Protein AF-A0A4W5M237-F1 (afdb_monomer_lite)

InterPro domains:
  IPR003287 GPCR, family 2, calcitonin receptor family [PR01350] (12-26)
  IPR00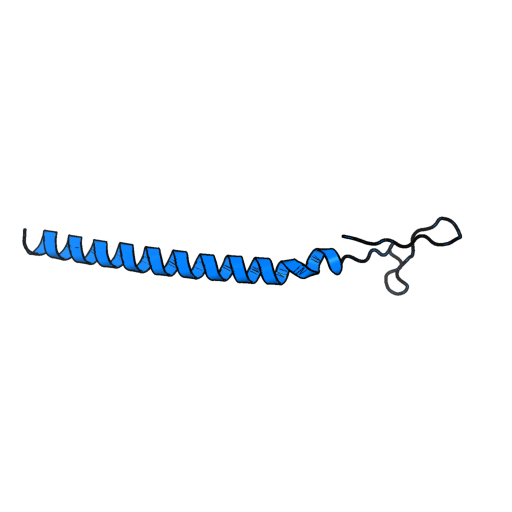3287 GPCR, family 2, calcitonin receptor family [PR01350] (29-49)
  IPR036445 GPCR family 2, extracellular hormone receptor domain superfamily [G3DSA:4.10.1240.10] (1-34)
  IPR036445 GPCR family 2, extracellular hormone receptor domain superfamily [SSF111418] (1-50)

Foldseek 3Di:
DKDWDADPVRHTDADPPPRHRDIDCCVVCVCVVVVVVVVVVVVVVVVVVVVVVVVVVVVVVVVVVVVD

Radius of gyration: 27.04 Å; chains: 1; bounding box: 53×20×72 Å

Structure (mmCIF, N/CA/C/O backbone):
data_AF-A0A4W5M237-F1
#
_entry.id   AF-A0A4W5M237-F1
#
loop_
_atom_site.group_PDB
_atom_site.id
_atom_site.type_symbol
_atom_site.label_atom_id
_atom_site.label_alt_id
_atom_site.label_comp_id
_atom_site.label_asym_id
_atom_site.label_entity_id
_atom_site.label_seq_id
_atom_site.pdbx_PDB_ins_code
_atom_site.Cartn_x
_atom_site.Cartn_y
_atom_site.Cartn_z
_atom_site.occupancy
_atom_site.B_iso_or_equiv
_atom_site.auth_seq_id
_atom_site.auth_comp_id
_atom_site.auth_asym_id
_atom_site.auth_atom_id
_atom_site.pdbx_PDB_model_num
ATOM 1 N N . MET A 1 1 ? 5.072 -6.509 -17.916 1.00 77.88 1 MET A N 1
ATOM 2 C CA . MET A 1 1 ? 5.763 -7.413 -18.865 1.00 77.88 1 MET A CA 1
ATOM 3 C C . MET A 1 1 ? 7.245 -7.089 -18.865 1.00 77.88 1 MET A C 1
ATOM 5 O O . MET A 1 1 ? 7.570 -5.909 -18.800 1.00 77.88 1 MET A O 1
ATOM 9 N N . ALA A 1 2 ? 8.113 -8.095 -18.908 1.00 86.38 2 ALA A N 1
ATOM 10 C CA . ALA A 1 2 ? 9.555 -7.888 -19.012 1.00 86.38 2 ALA A CA 1
ATOM 11 C C . ALA A 1 2 ? 9.989 -8.076 -20.470 1.00 86.38 2 ALA A C 1
ATOM 13 O O . ALA A 1 2 ? 9.469 -8.960 -21.147 1.00 86.38 2 ALA A O 1
ATOM 14 N N . SER A 1 3 ? 10.917 -7.253 -20.955 1.00 87.75 3 SER A N 1
ATOM 15 C CA . SER A 1 3 ? 11.437 -7.354 -22.325 1.00 87.75 3 SER A CA 1
ATOM 16 C C . SER A 1 3 ? 12.941 -7.597 -22.319 1.00 87.75 3 SER A C 1
ATOM 18 O O . SER A 1 3 ? 13.695 -6.896 -21.642 1.00 87.75 3 SER A O 1
ATOM 20 N N . LYS A 1 4 ? 13.367 -8.603 -23.085 1.00 88.94 4 LYS A N 1
ATOM 21 C CA . LYS A 1 4 ? 14.759 -9.029 -23.226 1.00 88.94 4 LYS A CA 1
ATOM 22 C C . LYS A 1 4 ? 15.151 -8.948 -24.698 1.00 88.94 4 LYS A C 1
ATOM 24 O O . LYS A 1 4 ? 14.357 -9.326 -25.553 1.00 88.94 4 LYS A O 1
ATOM 29 N N . VAL A 1 5 ? 16.347 -8.439 -24.981 1.00 88.69 5 VAL A N 1
ATOM 30 C CA . VAL A 1 5 ? 16.833 -8.233 -26.352 1.00 88.69 5 VAL A CA 1
ATOM 31 C C . VAL A 1 5 ? 17.862 -9.310 -26.683 1.00 88.69 5 VAL A C 1
ATOM 33 O O . VAL A 1 5 ? 18.790 -9.536 -25.901 1.00 88.69 5 VAL A O 1
ATOM 36 N N . CYS A 1 6 ? 17.675 -9.983 -27.818 1.00 88.62 6 CYS A N 1
ATOM 37 C CA . CYS A 1 6 ? 18.633 -10.932 -28.380 1.00 88.62 6 CYS A CA 1
ATOM 38 C C . CYS A 1 6 ? 19.445 -10.235 -29.479 1.00 88.62 6 CYS A C 1
ATOM 40 O O . CYS A 1 6 ? 18.877 -9.502 -30.286 1.00 88.62 6 CYS A O 1
ATOM 42 N N . SER A 1 7 ? 20.759 -10.441 -29.476 1.00 84.12 7 SER A N 1
ATOM 43 C CA . SER A 1 7 ? 21.677 -9.960 -30.509 1.00 84.12 7 SER A CA 1
ATOM 44 C C . SER A 1 7 ? 21.647 -10.883 -31.731 1.00 84.12 7 SER A C 1
ATOM 46 O O . SER A 1 7 ? 21.323 -12.064 -31.610 1.00 84.12 7 SER A O 1
ATOM 48 N N . GLU A 1 8 ? 22.048 -10.378 -32.898 1.00 87.50 8 GLU A N 1
ATOM 49 C CA . GLU A 1 8 ? 22.096 -11.143 -34.157 1.00 87.50 8 GLU A CA 1
ATOM 50 C C . GLU A 1 8 ? 23.025 -12.367 -34.085 1.00 87.50 8 GLU A C 1
ATOM 52 O O . GLU A 1 8 ? 22.827 -13.348 -34.794 1.00 87.50 8 GLU A O 1
ATOM 57 N N . THR A 1 9 ? 23.996 -12.358 -33.167 1.00 87.06 9 THR A N 1
ATOM 58 C CA . THR A 1 9 ? 24.895 -13.492 -32.899 1.00 87.06 9 THR A CA 1
ATOM 59 C C . THR A 1 9 ? 24.266 -14.597 -32.0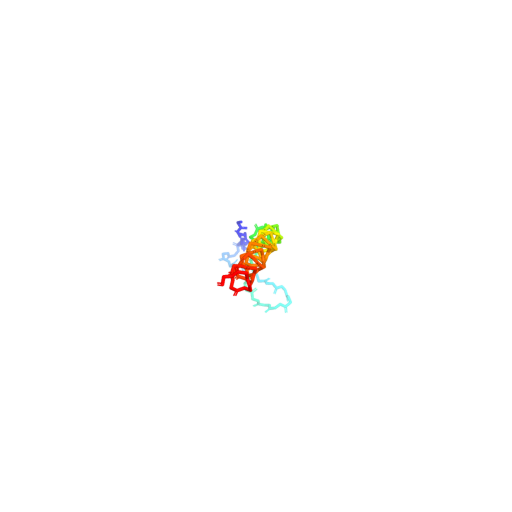37 1.00 87.06 9 THR A C 1
ATOM 61 O O . THR A 1 9 ? 24.949 -15.556 -31.687 1.00 87.06 9 THR A O 1
ATOM 64 N N . GLY A 1 10 ? 22.989 -14.469 -31.655 1.00 86.31 10 GLY A N 1
ATOM 65 C CA . GLY A 1 10 ? 22.267 -15.435 -30.815 1.00 86.31 10 GLY A CA 1
ATOM 66 C C . GLY A 1 10 ? 22.514 -15.284 -29.310 1.00 86.31 10 GLY A C 1
ATOM 67 O O . GLY A 1 10 ? 22.042 -16.099 -28.519 1.00 86.31 10 GLY A O 1
ATOM 68 N N . ASN A 1 11 ? 23.238 -14.240 -28.896 1.00 87.38 11 ASN A N 1
ATOM 69 C CA . ASN A 1 11 ? 23.537 -13.963 -27.493 1.00 87.38 11 ASN A CA 1
ATOM 70 C C . ASN A 1 11 ? 22.584 -12.920 -26.901 1.00 87.38 11 ASN A C 1
ATOM 72 O O . ASN A 1 11 ? 22.143 -11.990 -27.577 1.00 87.38 11 ASN A O 1
ATOM 76 N N . TRP A 1 12 ? 22.296 -13.031 -25.604 1.00 89.00 12 TRP A N 1
ATOM 77 C CA . TRP A 1 12 ? 21.518 -12.016 -24.893 1.00 89.00 12 TRP A CA 1
ATOM 78 C C . TRP A 1 12 ? 22.288 -10.702 -24.784 1.00 89.00 12 TRP A C 1
ATOM 80 O O . TRP A 1 12 ? 23.489 -10.711 -24.516 1.00 89.00 12 TRP A O 1
ATOM 90 N N . PHE A 1 13 ? 21.584 -9.575 -24.924 1.00 88.31 13 PHE A N 1
ATOM 91 C CA . PHE A 1 13 ? 22.189 -8.261 -24.730 1.00 88.31 13 PHE A CA 1
ATOM 92 C C . PHE A 1 13 ? 22.802 -8.157 -23.327 1.00 88.31 13 PHE A C 1
ATOM 94 O O . PHE A 1 13 ? 22.128 -8.400 -22.319 1.00 88.31 13 PHE A O 1
ATOM 101 N N . LEU A 1 14 ? 24.086 -7.811 -23.275 1.00 89.44 14 LEU A N 1
ATOM 102 C CA . LEU A 1 14 ? 24.835 -7.573 -22.047 1.00 89.44 14 LEU A CA 1
ATOM 103 C C . LEU A 1 14 ? 24.844 -6.074 -21.757 1.00 89.44 14 LEU A C 1
ATOM 105 O O . LEU A 1 14 ? 25.066 -5.259 -22.649 1.00 89.44 14 LEU A O 1
ATOM 109 N N . HIS A 1 15 ? 24.586 -5.703 -20.507 1.00 86.62 15 HIS A N 1
ATOM 110 C CA . HIS A 1 15 ? 24.630 -4.307 -20.100 1.00 86.62 15 HIS A CA 1
ATOM 111 C C . HIS A 1 15 ? 26.089 -3.812 -20.107 1.00 86.62 15 HIS A C 1
ATOM 113 O O . HIS A 1 15 ? 26.919 -4.449 -19.454 1.00 86.62 15 HIS A O 1
ATOM 119 N N . PRO A 1 16 ? 26.413 -2.697 -20.791 1.00 85.75 16 PRO A N 1
ATOM 120 C CA . PRO A 1 16 ? 27.796 -2.259 -21.004 1.00 85.75 16 PRO A CA 1
ATOM 121 C C . PRO A 1 16 ? 28.564 -1.981 -19.707 1.00 85.75 16 PRO A C 1
ATOM 123 O O . PRO A 1 16 ? 29.765 -2.207 -19.654 1.00 85.75 16 PRO A O 1
ATOM 126 N N . GLU A 1 17 ? 27.875 -1.549 -18.651 1.00 86.38 17 GLU A N 1
ATOM 127 C CA . GLU A 1 17 ? 28.516 -1.179 -17.382 1.00 86.38 17 GLU A CA 1
ATOM 128 C C . GLU A 1 17 ? 28.679 -2.362 -16.419 1.00 86.38 17 GLU A C 1
ATOM 130 O O . GLU A 1 17 ? 29.631 -2.418 -15.647 1.00 86.38 17 GLU A O 1
ATOM 135 N N . SER A 1 18 ? 27.752 -3.327 -16.438 1.00 85.94 18 SER A N 1
ATOM 136 C CA . SER A 1 18 ? 27.739 -4.435 -15.469 1.00 85.94 18 SER A CA 1
ATOM 137 C C . SER A 1 18 ? 28.155 -5.779 -16.055 1.00 85.94 18 SER A C 1
ATOM 139 O O . SER A 1 18 ? 28.298 -6.743 -15.303 1.00 85.94 18 SER A O 1
ATOM 141 N N . ASN A 1 19 ? 28.321 -5.858 -17.380 1.00 85.56 19 ASN A N 1
ATOM 142 C CA . ASN A 1 19 ? 28.664 -7.061 -18.140 1.00 85.56 19 ASN A CA 1
ATOM 143 C C . ASN A 1 19 ? 27.770 -8.277 -1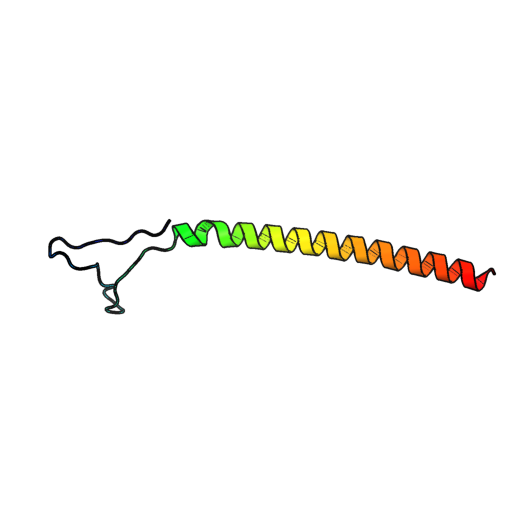7.810 1.00 85.56 19 ASN A C 1
ATOM 145 O O . ASN A 1 19 ? 28.174 -9.435 -17.895 1.00 85.56 19 ASN A O 1
ATOM 149 N N . ARG A 1 20 ? 26.532 -8.007 -17.381 1.00 86.25 20 ARG A N 1
ATOM 150 C CA . ARG A 1 20 ? 25.498 -9.001 -17.077 1.00 86.25 20 ARG A CA 1
ATOM 151 C C . ARG A 1 20 ? 24.419 -8.942 -18.143 1.00 86.25 20 ARG A C 1
ATOM 153 O O . ARG A 1 20 ? 24.155 -7.882 -18.709 1.00 86.25 20 ARG A O 1
ATOM 160 N N . THR A 1 21 ? 23.748 -10.066 -18.383 1.00 88.94 21 THR A N 1
ATOM 161 C CA . THR A 1 21 ? 22.594 -10.105 -19.287 1.00 88.94 21 THR A CA 1
ATOM 162 C C . THR A 1 21 ? 21.522 -9.131 -18.810 1.00 88.94 21 THR A C 1
ATOM 164 O O . THR A 1 21 ? 21.083 -9.192 -17.660 1.00 88.94 21 THR A O 1
ATOM 167 N N . TRP A 1 22 ? 21.091 -8.249 -19.697 1.00 87.94 22 TRP A N 1
ATOM 168 C CA . TRP A 1 22 ? 20.145 -7.193 -19.388 1.00 87.94 22 TRP A CA 1
ATOM 169 C C . TRP A 1 22 ? 18.704 -7.634 -19.649 1.00 87.94 22 TRP A C 1
ATOM 171 O O . TRP A 1 22 ? 18.414 -8.433 -20.541 1.00 87.94 22 TRP A O 1
ATOM 181 N N . THR A 1 23 ? 17.767 -7.111 -18.863 1.00 89.38 23 THR A N 1
ATOM 182 C CA . THR A 1 23 ? 16.324 -7.286 -19.066 1.00 89.38 23 THR A CA 1
ATOM 183 C C . THR A 1 23 ? 15.602 -6.040 -18.560 1.00 89.38 23 THR A C 1
ATOM 185 O O . THR A 1 23 ? 15.890 -5.556 -17.466 1.00 89.38 23 THR A O 1
ATOM 188 N N . ASN A 1 24 ? 14.661 -5.509 -19.345 1.00 87.06 24 ASN A N 1
ATOM 189 C CA . ASN A 1 24 ? 13.863 -4.349 -18.959 1.00 87.06 24 ASN A CA 1
ATOM 190 C C . ASN A 1 24 ? 12.671 -4.787 -18.102 1.00 87.06 24 ASN A C 1
ATOM 192 O O . ASN A 1 24 ? 11.740 -5.421 -18.603 1.00 87.06 24 ASN A O 1
ATOM 196 N N . TYR A 1 25 ? 12.693 -4.403 -16.827 1.00 87.31 25 TYR A N 1
ATOM 197 C CA . TYR A 1 25 ? 11.614 -4.661 -15.871 1.00 87.31 25 TYR A CA 1
ATOM 198 C C . TYR A 1 25 ? 10.760 -3.423 -15.563 1.00 87.31 25 TYR A C 1
ATOM 200 O O . TYR A 1 25 ? 9.864 -3.503 -14.725 1.00 87.31 25 TYR A O 1
ATOM 208 N N . THR A 1 26 ? 10.967 -2.290 -16.240 1.00 85.12 26 THR A N 1
ATOM 209 C CA . THR A 1 26 ? 10.273 -1.024 -15.939 1.00 85.12 26 THR A CA 1
ATOM 210 C C . THR A 1 26 ? 8.752 -1.164 -16.036 1.00 85.12 26 THR A C 1
ATOM 212 O O . THR A 1 26 ? 8.013 -0.660 -15.197 1.00 85.12 26 THR A O 1
ATOM 215 N N . LYS A 1 27 ? 8.256 -1.932 -17.013 1.00 81.88 27 LYS A N 1
ATOM 216 C CA . LYS A 1 27 ? 6.817 -2.217 -17.155 1.00 81.88 27 LYS A CA 1
ATOM 217 C C . LYS A 1 27 ? 6.279 -3.210 -16.118 1.00 81.88 27 LYS A C 1
ATOM 219 O O . LYS A 1 27 ? 5.067 -3.357 -16.006 1.00 81.88 27 LYS A O 1
ATOM 224 N N . CYS A 1 28 ? 7.137 -3.933 -15.401 1.00 83.81 28 CYS A N 1
ATOM 225 C CA . CYS A 1 28 ? 6.724 -4.804 -14.297 1.00 83.81 28 CYS A CA 1
ATOM 226 C C . CYS A 1 28 ? 6.542 -4.015 -12.997 1.00 83.81 28 CYS A C 1
ATOM 228 O O . CYS A 1 28 ? 5.664 -4.345 -12.209 1.00 83.81 28 CYS A O 1
ATOM 230 N N . THR A 1 29 ? 7.328 -2.959 -12.789 1.00 84.38 29 THR A N 1
ATOM 231 C CA . THR A 1 29 ? 7.247 -2.115 -11.590 1.00 84.38 29 THR A CA 1
ATOM 232 C C . THR A 1 29 ? 6.338 -0.897 -11.757 1.00 84.38 29 THR A C 1
ATOM 234 O O . THR A 1 29 ? 6.055 -0.217 -10.780 1.00 84.38 29 THR A O 1
ATOM 237 N N . ALA A 1 30 ? 5.824 -0.629 -12.961 1.00 82.69 30 ALA A N 1
ATOM 238 C CA . ALA A 1 30 ? 5.025 0.566 -13.255 1.00 82.69 30 ALA A CA 1
ATOM 239 C C . ALA A 1 30 ? 3.792 0.759 -12.346 1.00 82.69 30 ALA A C 1
ATOM 241 O O . ALA A 1 30 ? 3.434 1.891 -12.036 1.00 82.69 30 ALA A O 1
ATOM 242 N N . TYR A 1 31 ? 3.161 -0.328 -11.894 1.00 81.12 31 TYR A N 1
ATOM 243 C CA . TYR A 1 31 ? 1.932 -0.278 -11.088 1.00 81.12 31 TYR A CA 1
ATOM 244 C C . TYR A 1 31 ? 2.147 -0.597 -9.603 1.00 81.12 31 TYR A C 1
ATOM 246 O O . TYR A 1 31 ? 1.200 -0.550 -8.818 1.00 81.12 31 TYR A O 1
ATOM 254 N N . THR A 1 32 ? 3.375 -0.919 -9.187 1.00 82.75 32 THR A N 1
ATOM 255 C CA . THR A 1 32 ? 3.648 -1.303 -7.792 1.00 82.75 32 THR A CA 1
ATOM 256 C C . THR A 1 32 ? 3.485 -0.121 -6.840 1.00 82.75 32 THR A C 1
ATOM 258 O O . THR A 1 32 ? 3.019 -0.299 -5.716 1.00 82.75 32 THR A O 1
ATOM 261 N N . SER A 1 33 ? 3.799 1.094 -7.296 1.00 81.94 33 SER A N 1
ATOM 262 C CA . SER A 1 33 ? 3.573 2.332 -6.544 1.00 81.94 33 SER A CA 1
ATOM 263 C C . SER A 1 33 ? 2.084 2.586 -6.307 1.00 81.94 33 SER A C 1
ATOM 265 O O . SER A 1 33 ? 1.687 2.840 -5.173 1.00 81.94 33 SER A O 1
ATOM 267 N N . ALA A 1 34 ? 1.255 2.443 -7.345 1.00 81.81 34 ALA A N 1
ATOM 268 C CA . ALA A 1 34 ? -0.193 2.604 -7.247 1.00 81.81 34 ALA A CA 1
ATOM 269 C C . ALA A 1 34 ? -0.807 1.581 -6.278 1.00 81.81 34 ALA A C 1
ATOM 271 O O . ALA A 1 34 ? -1.531 1.964 -5.361 1.00 81.81 34 ALA A O 1
ATOM 272 N N . GLY A 1 35 ? -0.432 0.301 -6.405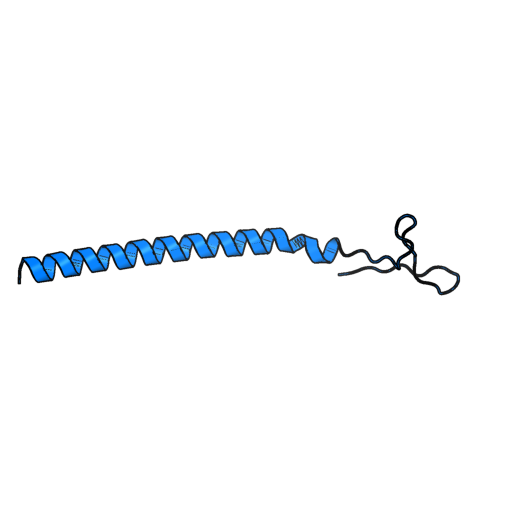 1.00 85.06 35 GLY A N 1
ATOM 273 C CA . GLY A 1 35 ? -0.880 -0.746 -5.482 1.00 85.06 35 GLY A CA 1
ATOM 274 C C . GLY A 1 35 ? -0.477 -0.473 -4.028 1.00 85.06 35 GLY A C 1
ATOM 275 O O . GLY A 1 35 ? -1.282 -0.662 -3.116 1.00 85.06 35 GLY A O 1
ATOM 276 N N . ARG A 1 36 ? 0.736 0.049 -3.801 1.00 88.31 36 ARG A N 1
ATOM 277 C CA . ARG A 1 36 ? 1.213 0.435 -2.465 1.00 88.31 36 ARG A CA 1
ATOM 278 C C . ARG A 1 36 ? 0.396 1.579 -1.863 1.00 88.31 36 ARG A C 1
ATOM 280 O O . ARG A 1 36 ? 0.068 1.514 -0.682 1.00 88.31 36 ARG A O 1
ATOM 287 N N . VAL A 1 37 ? 0.065 2.607 -2.646 1.00 90.31 37 VAL A N 1
ATOM 288 C CA . VAL A 1 37 ? -0.752 3.739 -2.173 1.00 90.31 37 VAL A CA 1
ATOM 289 C C . VAL A 1 37 ? -2.154 3.265 -1.787 1.00 90.31 37 VAL A C 1
ATOM 291 O O . VAL A 1 37 ? -2.631 3.593 -0.704 1.00 90.31 37 VAL A O 1
ATOM 294 N N . THR A 1 38 ? -2.791 2.432 -2.614 1.00 92.25 38 THR A N 1
ATOM 295 C CA . THR A 1 38 ? -4.115 1.875 -2.302 1.00 92.25 38 THR A CA 1
ATOM 296 C C . THR A 1 38 ? -4.092 1.018 -1.036 1.00 92.25 38 THR A C 1
ATOM 298 O O . THR A 1 38 ? -4.958 1.184 -0.178 1.00 92.25 38 THR A O 1
ATOM 301 N N . ALA A 1 39 ? -3.089 0.148 -0.881 1.00 93.38 39 ALA A N 1
ATOM 302 C CA . ALA A 1 39 ? -2.940 -0.682 0.313 1.00 93.38 39 ALA A CA 1
ATOM 303 C C . ALA A 1 39 ? -2.774 0.164 1.588 1.00 93.38 39 ALA A C 1
ATOM 305 O O . ALA A 1 39 ? -3.425 -0.108 2.595 1.00 93.38 39 ALA A O 1
ATOM 306 N N . MET A 1 40 ? -1.958 1.223 1.530 1.00 93.81 40 MET A N 1
ATOM 307 C CA . MET A 1 40 ? -1.777 2.144 2.655 1.00 93.81 40 MET A CA 1
ATOM 308 C C . MET A 1 40 ? -3.071 2.888 3.000 1.00 93.81 40 MET A C 1
ATOM 310 O O . MET A 1 40 ? -3.443 2.950 4.168 1.00 93.81 40 MET A O 1
ATOM 314 N N . ASN A 1 41 ? -3.794 3.405 2.005 1.00 94.25 41 ASN A N 1
ATOM 315 C CA . ASN A 1 41 ? -5.054 4.112 2.241 1.00 94.25 41 ASN A CA 1
ATOM 316 C C . ASN A 1 41 ? -6.099 3.210 2.912 1.00 94.25 41 ASN A C 1
ATOM 31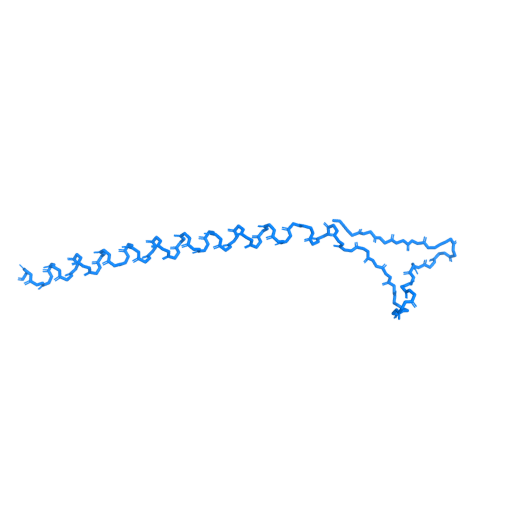8 O O . ASN A 1 41 ? -6.730 3.620 3.886 1.00 94.25 41 ASN A O 1
ATOM 322 N N . LEU A 1 42 ? -6.255 1.972 2.430 1.00 95.31 42 LEU A N 1
ATOM 323 C CA . LEU A 1 42 ? -7.154 0.991 3.045 1.00 95.31 42 LEU A CA 1
ATOM 324 C C . LEU A 1 42 ? -6.744 0.679 4.487 1.00 95.31 42 LEU A C 1
ATOM 326 O O . LEU A 1 42 ? -7.598 0.639 5.369 1.00 95.31 42 LEU A O 1
ATOM 330 N N . TYR A 1 43 ? -5.445 0.517 4.740 1.00 97.25 43 TYR A N 1
ATOM 331 C CA . TYR A 1 43 ? -4.925 0.289 6.085 1.00 97.25 43 TYR A CA 1
ATOM 332 C C . TYR A 1 43 ? -5.281 1.435 7.048 1.00 97.25 43 TYR A C 1
ATOM 334 O O . TYR A 1 43 ? -5.773 1.176 8.146 1.00 97.25 43 TYR A O 1
ATOM 342 N N . TYR A 1 44 ? -5.116 2.696 6.632 1.00 96.94 44 TYR A N 1
ATOM 343 C CA . TYR A 1 44 ? -5.499 3.850 7.456 1.00 96.94 44 TYR A CA 1
ATOM 344 C C . TYR A 1 44 ? -7.002 3.893 7.758 1.00 96.94 44 TYR A C 1
ATOM 346 O O . TYR A 1 44 ? -7.383 4.150 8.900 1.00 96.94 44 TYR A O 1
ATOM 354 N N . LEU A 1 45 ? -7.854 3.607 6.768 1.00 97.31 45 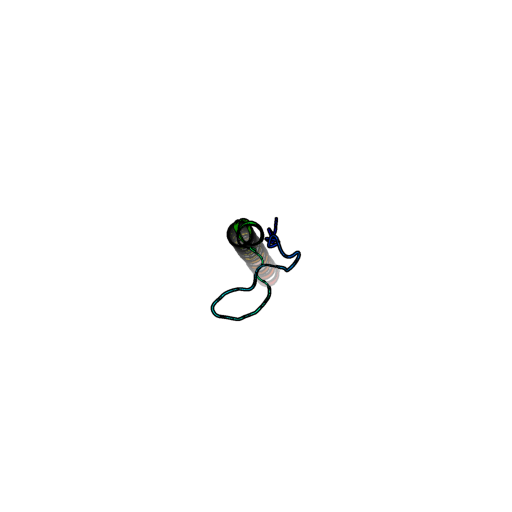LEU A N 1
ATOM 355 C CA . LEU A 1 45 ? -9.309 3.569 6.958 1.00 97.31 45 LEU A CA 1
ATOM 356 C C . LEU A 1 45 ? -9.719 2.496 7.974 1.00 97.31 45 LEU A C 1
ATOM 358 O O . LEU A 1 45 ? -10.513 2.770 8.874 1.00 97.31 45 LEU A O 1
ATOM 362 N N . VAL A 1 46 ? -9.144 1.296 7.860 1.00 97.62 46 VAL A N 1
ATOM 363 C CA . VAL A 1 46 ? -9.392 0.174 8.777 1.00 97.62 46 VAL A CA 1
ATOM 364 C C . VAL A 1 46 ? -8.933 0.521 10.193 1.00 97.62 46 VAL A C 1
ATOM 366 O O . VAL A 1 46 ? -9.684 0.327 11.149 1.00 97.62 46 VAL A O 1
ATOM 369 N N . LEU A 1 47 ? -7.732 1.086 10.337 1.00 97.31 47 LEU A N 1
ATOM 370 C CA . LEU A 1 47 ? -7.170 1.447 11.636 1.00 97.31 47 LEU A CA 1
ATOM 371 C C . LEU A 1 47 ? -8.016 2.505 12.360 1.00 97.31 47 LEU A C 1
ATOM 373 O O . LEU A 1 47 ? -8.323 2.341 13.540 1.00 97.31 47 LEU A O 1
ATOM 377 N N . ILE A 1 48 ? -8.426 3.565 11.655 1.00 97.94 48 ILE A N 1
ATOM 378 C CA . ILE A 1 48 ? -9.271 4.628 12.222 1.00 97.94 48 ILE A CA 1
ATOM 379 C C . ILE A 1 48 ? -10.656 4.077 12.577 1.00 97.94 48 ILE A C 1
ATOM 381 O O . ILE A 1 48 ? -11.152 4.344 13.671 1.00 97.94 48 ILE A O 1
ATOM 385 N N . GLY A 1 49 ? -11.261 3.281 11.690 1.00 97.56 49 GLY A N 1
ATOM 386 C CA . GLY A 1 49 ? -12.576 2.682 11.916 1.00 97.56 49 GLY A CA 1
ATOM 387 C C . GLY A 1 49 ? -12.602 1.803 13.166 1.00 97.56 49 GLY A C 1
ATOM 388 O O . GLY A 1 49 ? -13.408 2.033 14.068 1.00 97.56 49 GLY A O 1
ATOM 389 N N . HIS A 1 50 ? -11.668 0.855 13.274 1.00 97.56 50 HIS A N 1
ATOM 390 C CA . HIS A 1 50 ? -11.570 0.005 14.461 1.00 97.56 50 HIS A CA 1
ATOM 391 C C . HIS A 1 50 ? -11.189 0.787 15.718 1.00 97.56 50 HIS A C 1
ATOM 393 O O . HIS A 1 50 ? -11.720 0.491 16.788 1.00 97.56 50 HIS A O 1
ATOM 399 N N . GLY A 1 51 ? -10.328 1.802 15.596 1.00 97.75 51 GLY A N 1
ATOM 400 C CA . GLY A 1 51 ? -9.992 2.696 16.700 1.00 97.75 51 GLY A CA 1
ATOM 401 C C . GLY A 1 51 ? -11.231 3.379 17.280 1.00 97.75 51 GLY A C 1
ATOM 402 O O . GLY A 1 51 ? -11.462 3.296 18.482 1.00 97.75 51 GLY A O 1
ATOM 403 N N . LEU A 1 52 ? -12.067 3.987 16.432 1.00 97.81 52 LEU A N 1
ATOM 404 C CA . LEU A 1 52 ? -13.309 4.651 16.847 1.00 97.81 52 LEU A CA 1
ATOM 405 C C . LEU A 1 52 ? -14.346 3.671 17.415 1.00 97.81 52 LEU A C 1
ATOM 407 O O . LEU A 1 52 ? -15.012 3.975 18.404 1.00 97.81 52 LEU A O 1
ATOM 411 N N . SER A 1 53 ? -14.484 2.482 16.823 1.00 98.25 53 SER A N 1
ATOM 412 C CA . SER A 1 53 ? -15.407 1.466 17.339 1.00 98.25 53 SER A CA 1
ATOM 413 C C . SER A 1 53 ? -14.990 0.977 18.724 1.00 98.25 53 SER A C 1
ATOM 415 O O . SER A 1 53 ? -15.812 0.972 19.640 1.00 98.25 53 SER A O 1
ATOM 417 N N . LEU A 1 54 ? -13.715 0.620 18.907 1.00 98.06 54 LEU A N 1
ATOM 418 C CA . LEU A 1 54 ? -13.207 0.155 20.196 1.00 98.06 54 LEU A CA 1
ATOM 419 C C . LEU A 1 54 ? -13.310 1.244 21.262 1.00 98.06 54 LEU A C 1
ATOM 421 O O . LEU A 1 54 ? -13.779 0.957 22.360 1.00 98.06 54 LEU A O 1
ATOM 425 N N . THR A 1 55 ? -12.937 2.490 20.952 1.00 97.88 55 THR A N 1
ATOM 426 C CA . THR A 1 55 ? -13.055 3.588 21.924 1.00 97.88 55 THR A CA 1
ATOM 427 C C . THR A 1 55 ? -14.503 3.802 22.342 1.00 97.88 55 THR A C 1
ATOM 429 O O . THR A 1 55 ? -14.773 3.854 23.540 1.00 97.88 55 THR A O 1
ATOM 432 N N . SER A 1 56 ? -15.447 3.839 21.396 1.00 97.56 56 SER A N 1
ATOM 433 C CA . SER A 1 56 ? -16.872 3.974 21.721 1.00 97.56 56 SER A CA 1
ATOM 434 C C . SER A 1 56 ? -17.369 2.845 22.631 1.00 97.56 56 SER A C 1
ATOM 436 O O . SER A 1 56 ? -18.029 3.116 23.632 1.00 97.56 56 SER A O 1
ATOM 438 N N . LEU A 1 57 ? -16.965 1.600 22.355 1.00 96.94 57 LEU A N 1
ATOM 439 C CA . LEU A 1 57 ? -17.318 0.434 23.159 1.00 96.94 57 LEU A CA 1
ATOM 440 C C . LEU A 1 57 ? -16.763 0.534 24.584 1.00 96.94 57 LEU A C 1
ATOM 442 O O . LEU A 1 57 ? -17.484 0.260 25.543 1.00 96.94 57 LEU A O 1
ATOM 446 N N . PHE A 1 58 ? -15.505 0.955 24.737 1.00 97.25 58 PHE A N 1
ATOM 447 C CA . PHE A 1 58 ? -14.900 1.170 26.051 1.00 97.25 58 PHE A CA 1
ATOM 448 C C . PHE A 1 58 ? -15.646 2.235 26.856 1.00 97.25 58 PHE A C 1
ATOM 450 O O . PHE A 1 58 ? -15.914 2.017 28.036 1.00 97.25 58 PHE A O 1
ATOM 457 N N . PHE A 1 59 ? -16.036 3.350 26.231 1.00 97.12 59 PHE A N 1
ATOM 458 C CA . PHE A 1 59 ? -16.844 4.370 26.902 1.00 97.12 59 PHE A CA 1
ATOM 459 C C . PHE A 1 59 ? -18.222 3.835 27.306 1.00 97.12 59 PHE A C 1
ATOM 461 O O . PHE A 1 59 ? -18.651 4.058 28.438 1.00 97.12 59 PHE A O 1
ATOM 468 N N . SER A 1 60 ? -18.896 3.082 26.432 1.00 96.19 60 SER A N 1
ATOM 469 C CA . SER A 1 60 ? -20.189 2.465 26.752 1.00 96.19 60 SER A CA 1
ATOM 470 C C . SER A 1 60 ? -20.092 1.494 27.931 1.00 96.19 60 SER A C 1
ATOM 472 O O . SER A 1 60 ? -20.915 1.554 28.844 1.00 96.19 60 SER A O 1
ATOM 474 N N . LEU A 1 61 ? -19.068 0.636 27.946 1.00 95.56 61 LEU A N 1
ATOM 475 C CA . LEU A 1 61 ? -18.813 -0.280 29.058 1.00 95.56 61 LEU A CA 1
ATOM 476 C C . LEU A 1 61 ? -18.476 0.475 30.348 1.00 95.56 61 LEU A C 1
ATOM 478 O O . LEU A 1 61 ? -18.983 0.119 31.407 1.00 95.56 61 LEU A O 1
ATOM 482 N N . GLY A 1 62 ? -17.671 1.537 30.264 1.00 96.38 62 GLY A N 1
ATOM 483 C CA . GLY A 1 62 ? -17.321 2.371 31.413 1.00 96.38 62 GLY A CA 1
ATOM 484 C C . GLY A 1 62 ? -18.549 2.986 32.088 1.00 96.38 62 GLY A C 1
ATOM 485 O O . GLY A 1 62 ? -18.687 2.896 33.305 1.00 96.38 62 GLY A O 1
ATOM 486 N N . ILE A 1 63 ? -19.480 3.541 31.305 1.00 96.06 63 ILE A N 1
ATOM 487 C CA . ILE A 1 63 ? -20.742 4.091 31.826 1.00 96.06 63 ILE A CA 1
ATOM 488 C C . ILE A 1 63 ? -21.598 2.979 32.442 1.00 96.06 63 ILE A C 1
ATOM 490 O O . ILE A 1 63 ? -22.126 3.156 33.539 1.00 96.06 63 ILE A O 1
ATOM 494 N N . PHE A 1 64 ? -21.709 1.828 31.769 1.00 93.94 64 PHE A N 1
ATOM 495 C CA . PHE A 1 64 ? -22.477 0.693 32.276 1.00 93.94 64 PHE A CA 1
ATOM 496 C C . PHE A 1 64 ? -21.957 0.205 33.629 1.00 93.94 64 PHE A C 1
ATOM 498 O O . PHE A 1 64 ? -22.762 -0.027 34.515 1.00 93.94 64 PHE A O 1
ATOM 505 N N . PHE A 1 65 ? -20.641 0.086 33.818 1.00 92.56 65 PHE A N 1
ATOM 506 C CA . PHE A 1 65 ? -20.073 -0.326 35.106 1.00 92.56 65 PHE A CA 1
ATOM 507 C C . PHE A 1 65 ? -20.111 0.766 36.178 1.00 92.56 65 PHE A C 1
ATOM 509 O O . PHE A 1 65 ? -20.132 0.435 37.356 1.00 92.56 65 PHE A O 1
ATOM 516 N N . HIS A 1 66 ? -20.103 2.047 35.799 1.00 89.12 66 HIS A N 1
ATOM 517 C CA . HIS A 1 66 ? -20.170 3.150 36.760 1.00 89.12 66 HIS A CA 1
ATOM 518 C C . HIS A 1 66 ? -21.586 3.363 37.319 1.00 89.12 66 HIS A C 1
ATOM 520 O O . HIS A 1 66 ? -21.740 3.720 38.483 1.00 89.12 66 HIS A O 1
ATOM 526 N N . PHE A 1 67 ? -22.620 3.191 36.488 1.00 83.25 67 PHE A N 1
ATOM 527 C CA . PHE A 1 67 ? -24.026 3.403 36.871 1.00 83.25 67 PHE A CA 1
ATOM 528 C C . PHE A 1 67 ? -24.808 2.105 37.131 1.00 83.25 67 PHE A C 1
ATOM 530 O O . PHE A 1 67 ? -26.027 2.155 37.304 1.00 83.25 67 PHE A O 1
ATOM 537 N N . LYS A 1 68 ? -24.128 0.957 37.155 1.00 55.44 68 LYS A N 1
ATOM 538 C CA . LYS A 1 68 ? -24.667 -0.328 37.607 1.00 55.44 68 LYS A CA 1
ATOM 539 C C . LYS A 1 68 ? -24.229 -0.610 39.033 1.00 55.44 68 LYS A C 1
ATOM 541 O O . LYS A 1 68 ? -25.079 -1.142 39.779 1.00 55.44 68 LYS A O 1
#

Secondary structure (DSSP, 8-state):
--B--B-TTSPBPBPTTT-SB--B-HHHHTTHHHHHHHHHHHHHHHHHHHHHHHHHHHHHHHHHHH--

Sequence (68 aa):
MASKVCSETGNWFLHPESNRTWTNYTKCTAYTSAGRVTAMNLYYLVLIGHGLSLTSLFFSLGIFFHFK

pLDDT: mean 89.84, std 6.98, range [55.44, 98.25]

Organism: NCBI:txid62062